Protein AF-A0A800FJ18-F1 (afdb_monomer)

pLDDT: mean 78.9, std 13.73, range [49.97, 97.81]

Structure (mmCIF, N/CA/C/O backbone):
data_AF-A0A800FJ18-F1
#
_entry.id   AF-A0A800FJ18-F1
#
loop_
_atom_site.group_PDB
_atom_site.id
_atom_site.type_symbol
_atom_site.label_atom_id
_atom_site.label_alt_id
_atom_site.label_comp_id
_atom_site.label_asym_id
_atom_site.label_entity_id
_atom_site.label_seq_id
_atom_site.pdbx_PDB_ins_code
_atom_site.Cartn_x
_atom_site.Cartn_y
_atom_site.Cartn_z
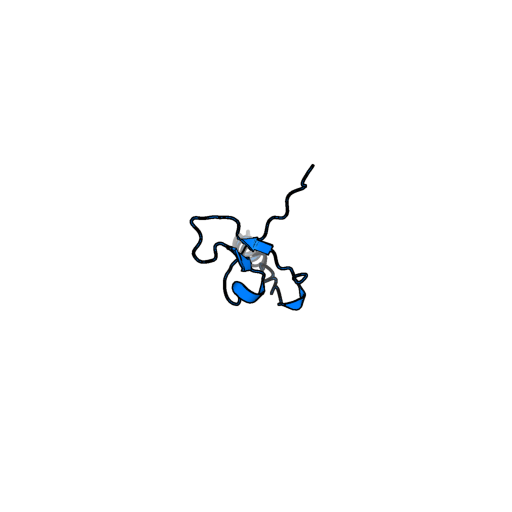_atom_site.occupancy
_atom_site.B_iso_or_equiv
_atom_site.auth_seq_id
_atom_site.auth_comp_id
_atom_site.auth_asym_id
_atom_site.auth_atom_id
_atom_site.pdbx_PDB_model_num
ATOM 1 N N . MET A 1 1 ? 15.429 2.478 -61.201 1.00 49.97 1 MET A N 1
ATOM 2 C CA . MET A 1 1 ? 14.017 2.897 -61.048 1.00 49.97 1 MET A CA 1
ATOM 3 C C . MET A 1 1 ? 13.731 3.077 -59.568 1.00 49.97 1 MET A C 1
ATOM 5 O O . MET A 1 1 ? 14.261 2.323 -58.768 1.00 49.97 1 MET A O 1
ATOM 9 N N . LYS A 1 2 ? 12.999 4.134 -59.206 1.00 64.69 2 LYS A N 1
ATOM 10 C CA . LYS A 1 2 ? 12.699 4.524 -57.821 1.00 64.69 2 LYS A CA 1
ATOM 11 C C . LYS A 1 2 ? 11.945 3.371 -57.143 1.00 64.69 2 LYS A C 1
ATOM 13 O O . LYS A 1 2 ? 10.859 3.039 -57.603 1.00 64.69 2 LYS A O 1
ATOM 18 N N . HIS A 1 3 ? 12.527 2.751 -56.114 1.00 62.66 3 HIS A N 1
ATOM 19 C CA . HIS A 1 3 ? 11.904 1.665 -55.347 1.00 62.66 3 HIS A CA 1
ATOM 20 C C . HIS A 1 3 ? 11.335 2.218 -54.026 1.00 62.66 3 HIS A C 1
ATOM 22 O O . HIS A 1 3 ? 11.969 2.063 -52.982 1.00 62.66 3 HIS A O 1
ATOM 28 N N . PRO A 1 4 ? 10.148 2.864 -54.030 1.00 61.62 4 PRO A N 1
ATOM 29 C CA . PRO A 1 4 ? 9.523 3.383 -52.807 1.00 61.62 4 PRO A CA 1
ATOM 30 C C . PRO A 1 4 ? 9.199 2.267 -51.800 1.00 61.62 4 PRO A C 1
ATOM 32 O O . PRO A 1 4 ? 9.033 2.524 -50.613 1.00 61.62 4 PRO A O 1
ATOM 35 N N . TRP A 1 5 ? 9.171 1.014 -52.261 1.00 60.19 5 TRP A N 1
ATOM 36 C CA . TRP A 1 5 ? 8.922 -0.160 -51.433 1.00 60.19 5 TRP A CA 1
ATOM 37 C C . TRP A 1 5 ? 10.046 -0.484 -50.447 1.00 60.19 5 TRP A C 1
ATOM 39 O O . TRP A 1 5 ? 9.770 -1.008 -49.372 1.00 60.19 5 TRP A O 1
ATOM 49 N N . VAL A 1 6 ? 11.291 -0.112 -50.761 1.00 62.19 6 VAL A N 1
ATOM 50 C CA . VAL A 1 6 ? 12.424 -0.314 -49.843 1.00 62.19 6 VAL A CA 1
ATOM 51 C C . VAL A 1 6 ? 12.272 0.572 -48.603 1.00 62.19 6 VAL A C 1
ATOM 53 O O . VAL A 1 6 ? 12.557 0.138 -47.492 1.00 62.19 6 VAL A O 1
ATOM 56 N N . ILE A 1 7 ? 11.751 1.790 -48.778 1.00 65.25 7 ILE A N 1
ATOM 57 C CA . ILE A 1 7 ? 11.530 2.740 -47.680 1.00 65.25 7 ILE A CA 1
ATOM 58 C C . ILE A 1 7 ? 10.385 2.264 -46.775 1.00 65.25 7 ILE A C 1
ATOM 60 O O . I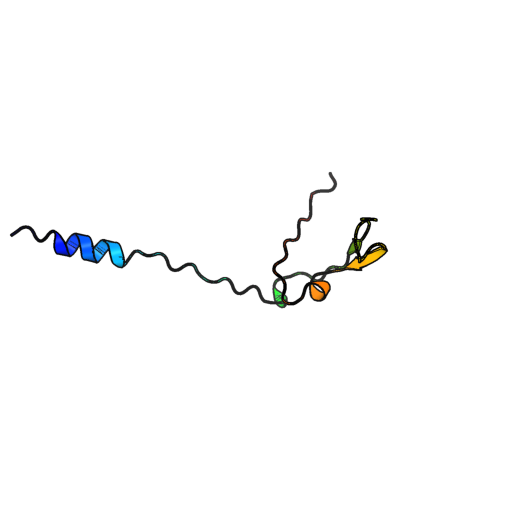LE A 1 7 ? 10.495 2.349 -45.556 1.00 65.25 7 ILE A O 1
ATOM 64 N N . LEU A 1 8 ? 9.314 1.703 -47.351 1.00 64.19 8 LEU A N 1
ATOM 65 C CA . LEU A 1 8 ? 8.190 1.173 -46.573 1.00 64.19 8 LEU A CA 1
ATOM 66 C C . LEU A 1 8 ? 8.605 -0.023 -45.699 1.00 64.19 8 LEU A C 1
ATOM 68 O O . LEU A 1 8 ? 8.146 -0.135 -44.569 1.00 64.19 8 LEU A O 1
ATOM 72 N N . PHE A 1 9 ? 9.511 -0.877 -46.184 1.00 63.62 9 PHE A N 1
ATOM 73 C CA . PHE A 1 9 ? 10.015 -2.029 -45.428 1.00 63.62 9 PHE A CA 1
ATOM 74 C C . PHE A 1 9 ? 10.903 -1.619 -44.239 1.00 63.62 9 PHE A C 1
ATOM 76 O O . PHE A 1 9 ? 10.864 -2.243 -43.182 1.00 63.62 9 PHE A O 1
ATOM 83 N N . LEU A 1 10 ? 11.653 -0.522 -4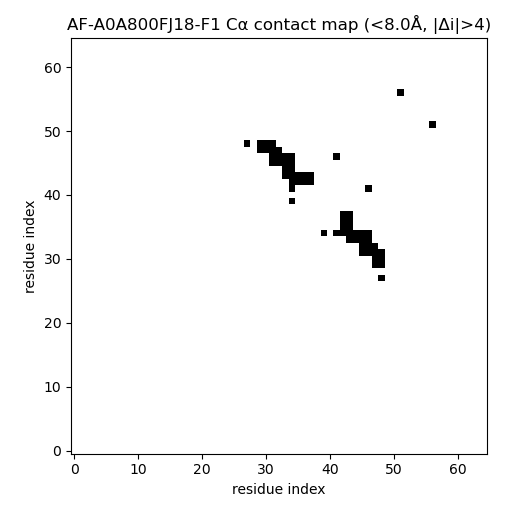4.380 1.00 63.84 10 LEU A N 1
ATOM 84 C CA . LEU A 1 10 ? 12.502 0.036 -43.321 1.00 63.84 10 LEU A CA 1
ATOM 85 C C . LEU A 1 10 ? 11.709 0.641 -42.150 1.00 63.84 10 LEU A C 1
ATOM 87 O O . LEU A 1 10 ? 12.226 0.686 -41.039 1.00 63.84 10 LEU A O 1
ATOM 91 N N . LEU A 1 11 ? 10.458 1.065 -42.356 1.00 66.69 11 LEU A N 1
ATOM 92 C CA . LEU A 1 11 ? 9.620 1.620 -41.283 1.00 66.69 11 LEU A CA 1
ATOM 93 C C . LEU A 1 11 ? 9.021 0.545 -40.360 1.00 66.69 11 LEU A C 1
ATOM 95 O O . LEU A 1 11 ? 8.717 0.844 -39.209 1.00 66.69 11 LEU A O 1
ATOM 99 N N . PHE A 1 12 ? 8.887 -0.703 -40.820 1.00 62.00 12 PHE A N 1
ATOM 100 C CA . PHE A 1 12 ? 8.323 -1.791 -40.006 1.00 62.00 12 PHE A CA 1
ATOM 101 C C . PHE A 1 12 ? 9.318 -2.401 -39.009 1.00 62.00 12 PHE A C 1
ATOM 103 O O . PHE A 1 12 ? 8.899 -3.000 -38.023 1.00 62.00 12 PHE A O 1
ATOM 110 N N . VAL A 1 13 ? 10.625 -2.239 -39.231 1.00 66.25 13 VAL A N 1
ATOM 111 C CA . VAL A 1 13 ? 11.672 -2.838 -38.379 1.00 66.25 13 VAL A CA 1
ATOM 112 C C . VAL A 1 13 ? 12.103 -1.950 -37.207 1.00 66.25 13 VAL A C 1
ATOM 114 O O . VAL A 1 13 ? 12.862 -2.398 -36.357 1.00 66.25 13 VAL A O 1
ATOM 117 N N . PHE A 1 14 ? 11.598 -0.716 -37.126 1.00 63.31 14 PHE A N 1
ATOM 118 C CA . PHE A 1 14 ? 11.853 0.215 -36.018 1.00 63.31 14 PHE A CA 1
ATOM 119 C C . PHE A 1 14 ? 10.719 0.246 -34.979 1.00 63.31 14 PHE A C 1
ATOM 121 O O . PHE A 1 14 ? 10.562 1.234 -34.262 1.00 63.31 14 PHE A O 1
ATOM 128 N N . SER A 1 15 ? 9.920 -0.820 -34.866 1.00 69.88 15 SER A N 1
ATOM 129 C CA . SER A 1 15 ? 9.020 -0.944 -33.717 1.00 69.88 15 SER A CA 1
ATOM 130 C C . SER A 1 15 ? 9.867 -1.214 -32.475 1.00 69.88 15 SER A C 1
ATOM 132 O O . SER A 1 15 ? 10.480 -2.271 -32.356 1.00 69.88 15 SER A O 1
ATOM 134 N N . CYS A 1 16 ? 9.938 -0.230 -31.579 1.00 73.62 16 CYS A N 1
ATOM 135 C CA . CYS A 1 16 ? 10.606 -0.371 -30.292 1.00 73.62 16 CYS A CA 1
ATOM 136 C C . CYS A 1 16 ? 9.919 -1.498 -29.509 1.00 73.62 16 CYS A C 1
ATOM 138 O O . CYS A 1 16 ? 8.701 -1.473 -29.332 1.00 73.62 16 CYS A O 1
ATOM 140 N N . GLU A 1 17 ? 10.681 -2.502 -29.089 1.00 72.88 17 GLU A N 1
ATOM 141 C CA . GLU A 1 17 ? 10.185 -3.535 -28.189 1.00 72.88 17 GLU A CA 1
ATOM 142 C C . GLU A 1 17 ? 10.137 -2.940 -26.778 1.00 72.88 17 GLU A C 1
ATOM 144 O O . GLU A 1 17 ? 11.178 -2.617 -26.198 1.00 72.88 17 GLU A O 1
ATOM 149 N N . ASP A 1 18 ? 8.931 -2.758 -26.235 1.00 70.56 18 ASP A N 1
ATOM 150 C CA . ASP A 1 18 ? 8.768 -2.389 -24.833 1.00 70.56 18 ASP A CA 1
ATOM 151 C C . ASP A 1 18 ? 9.334 -3.522 -23.978 1.00 70.56 18 ASP A C 1
ATOM 153 O O . ASP A 1 18 ? 8.754 -4.608 -23.875 1.00 70.56 18 ASP A O 1
ATOM 157 N N . LYS A 1 19 ? 10.498 -3.281 -23.368 1.00 75.12 19 LYS A N 1
ATOM 158 C CA . LYS A 1 19 ? 11.079 -4.221 -22.414 1.00 75.12 19 LYS A CA 1
ATOM 159 C C . LYS A 1 19 ? 10.090 -4.394 -21.270 1.00 75.12 19 LYS A C 1
ATOM 161 O O . LYS A 1 19 ? 9.876 -3.469 -20.487 1.00 75.12 19 LYS A O 1
ATOM 166 N N . LYS A 1 20 ? 9.503 -5.585 -21.159 1.00 68.62 20 LYS A N 1
ATOM 167 C CA . LYS A 1 20 ? 8.736 -5.958 -19.974 1.00 68.62 20 LYS A CA 1
ATOM 168 C C . LYS A 1 20 ? 9.700 -6.006 -18.797 1.00 68.62 20 LYS A C 1
ATOM 170 O O . LYS A 1 20 ? 10.526 -6.907 -18.699 1.00 68.62 20 LYS A O 1
ATOM 175 N N . VAL A 1 21 ? 9.619 -4.999 -17.937 1.00 69.38 21 VAL A N 1
ATOM 176 C CA . VAL A 1 21 ? 10.253 -5.044 -16.625 1.00 69.38 21 VAL A CA 1
ATOM 177 C C . VAL A 1 21 ? 9.384 -5.961 -15.777 1.00 69.38 21 VAL A C 1
ATOM 179 O O . VAL A 1 21 ? 8.295 -5.575 -15.353 1.00 69.38 21 VAL A O 1
ATOM 182 N N . GLU A 1 22 ? 9.824 -7.202 -15.599 1.00 66.94 22 GLU A N 1
ATOM 183 C CA . GLU A 1 22 ? 9.236 -8.081 -14.595 1.00 66.94 22 GLU A CA 1
ATOM 184 C C . GLU A 1 22 ? 9.737 -7.608 -13.235 1.00 66.94 22 GLU A C 1
ATOM 186 O O . GLU A 1 22 ? 10.899 -7.809 -12.894 1.00 66.94 22 GLU A O 1
ATOM 191 N N . ILE A 1 23 ? 8.873 -6.904 -12.503 1.00 65.25 23 ILE A N 1
ATOM 192 C CA . ILE A 1 23 ? 9.148 -6.527 -11.120 1.00 65.25 23 ILE A CA 1
ATOM 193 C C . ILE A 1 23 ? 8.940 -7.782 -10.270 1.00 65.25 23 ILE A C 1
ATOM 195 O O . ILE A 1 23 ? 7.816 -8.276 -10.156 1.00 65.25 23 ILE A O 1
ATOM 199 N N . GLY A 1 24 ? 10.027 -8.320 -9.726 1.00 64.44 24 GLY A N 1
ATOM 200 C CA . GLY A 1 24 ? 10.007 -9.450 -8.805 1.00 64.44 24 GLY A CA 1
ATOM 201 C C . GLY A 1 24 ? 9.739 -9.009 -7.367 1.00 64.44 24 GLY A C 1
ATOM 202 O O . GLY A 1 24 ? 9.949 -7.855 -7.000 1.00 64.44 24 GLY A O 1
ATOM 203 N N . ASP A 1 25 ? 9.328 -9.943 -6.506 1.00 62.09 25 ASP A N 1
ATOM 204 C CA . ASP A 1 25 ? 9.097 -9.668 -5.076 1.00 62.09 25 ASP A CA 1
ATOM 205 C C . ASP A 1 25 ? 10.350 -9.130 -4.355 1.00 62.09 25 ASP A C 1
ATOM 207 O O . ASP A 1 25 ? 10.236 -8.431 -3.349 1.00 62.09 25 ASP A O 1
ATOM 211 N N . SER A 1 26 ? 11.549 -9.424 -4.874 1.00 65.50 26 SER A N 1
ATOM 212 C CA . SER A 1 26 ? 12.825 -8.897 -4.372 1.00 65.50 26 SER A CA 1
ATOM 213 C C . SER A 1 26 ? 13.031 -7.406 -4.629 1.00 65.50 26 SER A C 1
ATOM 215 O O . SER A 1 26 ? 13.915 -6.808 -4.018 1.00 65.50 26 SER A O 1
ATOM 217 N N . ASP A 1 27 ? 12.252 -6.815 -5.533 1.00 67.19 27 ASP A N 1
ATOM 218 C CA . ASP A 1 27 ? 12.456 -5.441 -5.996 1.00 67.19 27 ASP A CA 1
ATOM 219 C C . ASP A 1 27 ? 11.786 -4.413 -5.075 1.00 67.19 27 ASP A C 1
ATOM 221 O O . ASP A 1 27 ? 12.001 -3.208 -5.216 1.00 67.19 27 ASP A O 1
ATOM 225 N N . PHE A 1 28 ? 11.002 -4.876 -4.095 1.00 70.12 28 PHE A N 1
ATOM 226 C CA . PHE A 1 28 ? 10.380 -4.030 -3.086 1.00 70.12 28 PHE A CA 1
ATOM 227 C C . PHE A 1 28 ? 11.048 -4.213 -1.728 1.00 70.12 28 PHE A C 1
ATOM 229 O O . PHE A 1 28 ? 11.075 -5.307 -1.164 1.00 70.12 28 PHE A O 1
ATOM 236 N N . THR A 1 29 ? 11.509 -3.108 -1.138 1.00 76.06 29 THR A N 1
ATOM 237 C CA . THR A 1 29 ? 11.857 -3.091 0.284 1.00 76.06 29 THR A CA 1
ATOM 238 C C . THR A 1 29 ? 10.609 -3.464 1.090 1.00 76.06 29 THR A C 1
ATOM 240 O O . THR A 1 29 ? 9.580 -2.800 0.936 1.00 76.06 29 THR A O 1
ATOM 243 N N . PRO A 1 30 ? 10.650 -4.496 1.948 1.00 83.06 30 PRO A N 1
ATOM 244 C CA . PRO A 1 30 ? 9.503 -4.854 2.765 1.00 83.06 30 PRO A CA 1
ATOM 245 C C . PRO A 1 30 ? 9.182 -3.714 3.734 1.00 83.06 30 PRO A C 1
ATOM 247 O O . PRO A 1 30 ? 10.045 -3.245 4.475 1.00 83.06 30 PRO A O 1
ATOM 250 N N . PHE A 1 31 ? 7.924 -3.280 3.738 1.00 89.38 31 PHE A N 1
ATOM 251 C CA . PHE A 1 31 ? 7.409 -2.290 4.677 1.00 89.38 31 PHE A CA 1
ATOM 252 C C . PHE A 1 31 ? 6.029 -2.700 5.181 1.00 89.38 31 PHE A C 1
ATOM 254 O O . PHE A 1 31 ? 5.280 -3.409 4.504 1.00 89.38 31 PHE A O 1
ATOM 261 N N . LEU A 1 32 ? 5.694 -2.208 6.368 1.00 92.81 32 LEU A N 1
ATOM 262 C CA . LEU A 1 32 ? 4.362 -2.282 6.948 1.00 92.81 32 LEU A CA 1
ATOM 263 C C . LEU A 1 32 ? 3.948 -0.876 7.365 1.00 92.81 32 LEU A C 1
ATOM 265 O O . LEU A 1 32 ? 4.720 -0.152 7.993 1.00 92.81 32 LEU A O 1
ATOM 269 N N . VAL A 1 33 ? 2.730 -0.488 7.001 1.00 93.25 33 VAL A N 1
ATOM 270 C CA . VAL A 1 33 ? 2.116 0.779 7.402 1.00 93.25 33 VAL A CA 1
ATOM 271 C C . VAL A 1 33 ? 0.764 0.510 8.043 1.00 93.25 33 VAL A C 1
ATOM 273 O O . VAL A 1 33 ? 0.035 -0.394 7.635 1.00 93.25 33 VAL A O 1
ATOM 276 N N . LYS A 1 34 ? 0.414 1.309 9.051 1.00 96.69 34 LYS A N 1
ATOM 277 C CA . LYS A 1 34 ? -0.917 1.263 9.652 1.00 96.69 34 LYS A CA 1
ATOM 278 C C . LYS A 1 34 ? -1.910 1.998 8.762 1.00 96.69 34 LYS A C 1
ATOM 280 O O . LYS A 1 34 ? -1.707 3.166 8.439 1.00 96.69 34 LYS A O 1
ATOM 285 N N . ASP A 1 35 ? -3.009 1.339 8.428 1.00 95.94 35 ASP A N 1
ATOM 286 C CA . ASP A 1 35 ? -4.115 1.972 7.721 1.00 95.94 35 ASP A CA 1
ATOM 287 C C . ASP A 1 35 ? -4.876 2.922 8.659 1.00 95.94 35 ASP A C 1
ATOM 289 O O . ASP A 1 35 ? -5.516 2.499 9.627 1.00 95.94 35 ASP A O 1
ATOM 293 N N . LEU A 1 36 ? -4.793 4.220 8.375 1.00 96.50 36 LEU A N 1
ATOM 294 C CA . LEU A 1 36 ? -5.480 5.276 9.120 1.00 96.50 36 LEU A CA 1
ATOM 295 C C . LEU A 1 36 ? -6.758 5.767 8.425 1.00 96.50 36 LEU A C 1
ATOM 297 O O . LEU A 1 36 ? -7.406 6.675 8.942 1.00 96.50 36 LEU A O 1
ATOM 301 N N . ASN A 1 37 ? -7.144 5.189 7.284 1.00 95.00 37 ASN A N 1
ATOM 302 C CA . ASN A 1 37 ? -8.350 5.580 6.564 1.00 95.00 37 ASN A CA 1
ATOM 303 C C . ASN A 1 37 ? -9.592 4.889 7.167 1.00 95.00 37 ASN A C 1
ATOM 305 O O . ASN A 1 37 ? -9.765 3.687 6.962 1.00 95.00 37 ASN A O 1
ATOM 309 N N . PRO A 1 38 ? -10.505 5.609 7.851 1.00 97.25 38 PRO A N 1
ATOM 310 C CA . PRO A 1 38 ? -11.678 5.008 8.499 1.00 97.25 38 PRO A CA 1
ATOM 311 C C . PRO A 1 38 ? -12.682 4.397 7.515 1.00 97.25 38 PRO A C 1
ATOM 313 O O . PRO A 1 38 ? -13.504 3.576 7.908 1.00 97.25 38 PRO A O 1
ATOM 316 N N . ASN A 1 39 ? -12.610 4.770 6.235 1.00 97.81 39 ASN A N 1
ATOM 317 C CA . ASN A 1 39 ? -13.470 4.223 5.186 1.00 97.81 39 ASN A CA 1
ATOM 318 C C . ASN A 1 39 ? -12.882 2.962 4.534 1.00 97.81 39 ASN A C 1
ATOM 320 O O . ASN A 1 39 ? -13.477 2.400 3.616 1.00 97.81 39 ASN A O 1
ATOM 324 N N . SER A 1 40 ? -11.696 2.533 4.963 1.00 94.81 40 SER A N 1
ATOM 325 C CA . SER A 1 40 ? -11.029 1.360 4.423 1.00 94.81 40 SER A CA 1
ATOM 326 C C . SER A 1 40 ? -11.507 0.077 5.099 1.00 94.81 40 SER A C 1
ATOM 328 O O . SER A 1 40 ? -11.659 0.007 6.318 1.00 94.81 40 SER A O 1
ATOM 330 N N . SER A 1 41 ? -11.644 -0.996 4.316 1.00 95.38 41 SER A N 1
ATOM 331 C CA . SER A 1 41 ? -11.901 -2.350 4.839 1.00 95.38 41 SER A CA 1
ATOM 332 C C . SER A 1 41 ? -10.780 -2.886 5.748 1.00 95.38 41 SER A C 1
ATOM 334 O O . SER A 1 41 ? -10.976 -3.855 6.486 1.00 95.38 41 SER A O 1
ATOM 336 N N . THR A 1 42 ? -9.603 -2.256 5.705 1.00 95.50 42 THR A N 1
ATOM 337 C CA . THR A 1 42 ? -8.428 -2.597 6.514 1.00 95.50 42 THR A CA 1
ATOM 338 C C . THR A 1 42 ? -8.125 -1.578 7.605 1.00 95.50 42 THR A C 1
ATOM 340 O O . THR A 1 42 ? -7.047 -1.645 8.192 1.00 95.50 42 THR A O 1
ATOM 343 N N . TYR A 1 43 ? -9.064 -0.681 7.929 1.00 97.44 43 TYR A N 1
ATOM 344 C CA . TYR A 1 43 ? -8.857 0.358 8.936 1.00 97.44 43 TYR A CA 1
A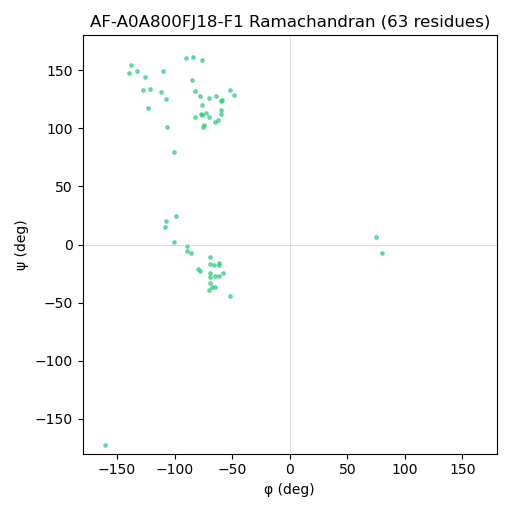TOM 345 C C . TYR A 1 43 ? -8.268 -0.190 10.247 1.00 97.44 43 TYR A C 1
ATOM 347 O O . TYR A 1 43 ? -8.763 -1.162 10.825 1.00 97.44 43 TYR A O 1
ATOM 355 N N . GLY A 1 44 ? -7.186 0.441 10.707 1.00 97.38 44 GLY A N 1
ATOM 356 C CA . GLY A 1 44 ? -6.477 0.098 11.936 1.00 97.38 44 GLY A CA 1
ATOM 357 C C . GLY A 1 44 ? -5.520 -1.093 11.836 1.00 97.38 44 GLY A C 1
ATOM 358 O O . GLY A 1 44 ? -4.788 -1.328 12.797 1.00 97.38 44 GLY A O 1
ATOM 359 N N . LYS A 1 45 ? -5.491 -1.819 10.712 1.00 96.62 45 LYS A N 1
ATOM 360 C CA . LYS A 1 45 ? -4.588 -2.958 10.482 1.00 96.62 45 LYS A CA 1
ATOM 361 C C . LYS A 1 45 ? -3.271 -2.513 9.850 1.00 96.62 45 LYS A C 1
ATOM 363 O O . LYS A 1 45 ? -3.185 -1.447 9.243 1.00 96.62 45 LYS A O 1
ATOM 368 N N . GLU A 1 46 ? -2.256 -3.361 9.977 1.00 96.19 46 GLU A N 1
ATOM 369 C CA . GLU A 1 46 ? -1.007 -3.223 9.231 1.00 96.19 46 GLU A CA 1
ATOM 370 C C . GLU A 1 46 ? -1.165 -3.807 7.826 1.00 96.19 46 GLU A C 1
ATOM 372 O O . GLU A 1 46 ? -1.684 -4.913 7.650 1.00 96.19 46 GLU A O 1
ATOM 377 N N . VAL A 1 47 ? -0.724 -3.051 6.824 1.00 93.62 47 VAL A N 1
ATOM 378 C CA . VAL A 1 47 ? -0.738 -3.439 5.412 1.00 93.62 47 VAL A CA 1
ATOM 379 C C . VAL A 1 47 ? 0.622 -3.147 4.783 1.00 93.62 47 VAL A C 1
ATOM 381 O O . VAL A 1 47 ? 1.322 -2.217 5.175 1.00 93.62 47 VAL A O 1
ATOM 384 N N . GLY A 1 48 ? 1.000 -3.947 3.792 1.00 90.50 48 GLY A N 1
ATOM 385 C CA . GLY A 1 48 ? 2.274 -3.833 3.084 1.00 90.50 48 GLY A CA 1
ATOM 386 C C . GLY A 1 48 ? 2.220 -4.552 1.738 1.00 90.50 48 GLY A C 1
ATOM 387 O O . GLY A 1 48 ? 1.144 -5.021 1.354 1.00 90.50 48 GLY A O 1
ATOM 388 N N . PRO A 1 49 ? 3.349 -4.676 1.023 1.00 89.25 49 PRO A N 1
ATOM 389 C CA . PRO A 1 49 ? 3.394 -5.288 -0.305 1.00 89.25 49 PRO A CA 1
ATOM 390 C C . PRO A 1 49 ? 2.739 -6.670 -0.387 1.00 89.25 49 PRO A C 1
ATOM 392 O O . PRO A 1 49 ? 1.910 -6.918 -1.261 1.00 89.25 49 PRO A O 1
ATOM 395 N N . SER A 1 50 ? 3.003 -7.537 0.593 1.00 87.31 50 SER A N 1
ATOM 396 C CA . SER A 1 50 ? 2.440 -8.892 0.649 1.00 87.31 50 SER A CA 1
ATOM 397 C C . SER A 1 50 ? 0.910 -8.930 0.746 1.00 87.31 50 SER A C 1
ATOM 399 O O . SER A 1 50 ? 0.290 -9.875 0.263 1.00 87.31 50 SER A O 1
ATOM 401 N N . PHE A 1 51 ? 0.274 -7.897 1.311 1.00 89.62 51 PHE A N 1
ATOM 402 C CA . PHE A 1 51 ? -1.188 -7.803 1.387 1.00 89.62 51 PHE A CA 1
ATOM 403 C C . PHE A 1 51 ? -1.834 -7.679 -0.004 1.00 89.62 51 PHE A C 1
ATOM 405 O O . PHE A 1 51 ? -2.978 -8.089 -0.209 1.00 89.62 51 PHE A O 1
ATOM 412 N N . TYR A 1 52 ? -1.101 -7.129 -0.974 1.00 87.25 52 TYR A N 1
ATOM 413 C CA . TYR A 1 52 ? -1.573 -6.873 -2.333 1.00 87.25 52 TYR A CA 1
ATOM 414 C C . TYR A 1 52 ? -0.967 -7.824 -3.370 1.00 87.25 52 TYR A C 1
ATOM 416 O O . TYR A 1 52 ? -0.996 -7.526 -4.563 1.00 87.25 52 TYR A O 1
ATOM 424 N N . PHE A 1 53 ? -0.446 -8.975 -2.937 1.00 85.62 53 PHE A N 1
ATOM 425 C CA . PHE A 1 53 ? 0.171 -9.953 -3.828 1.00 85.62 53 PHE A CA 1
ATOM 426 C C . PHE A 1 53 ? -0.740 -10.319 -5.015 1.00 85.62 53 PHE A C 1
ATOM 428 O O . PHE A 1 53 ? -1.938 -10.570 -4.853 1.00 85.62 53 PHE A O 1
ATOM 435 N N . GLY A 1 54 ? -0.168 -10.316 -6.222 1.00 84.94 54 GLY A N 1
ATOM 436 C CA . GLY A 1 54 ? -0.889 -10.577 -7.472 1.00 84.94 54 GLY A CA 1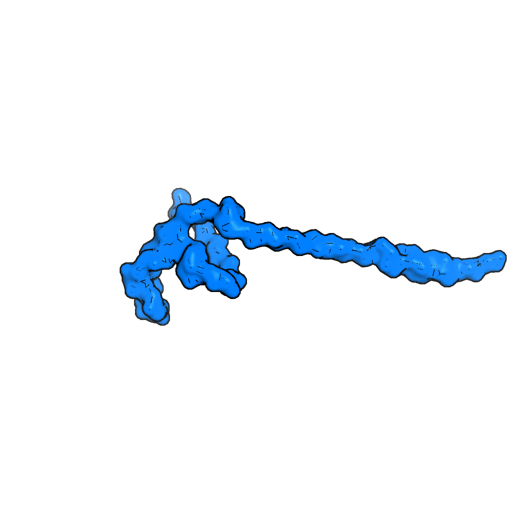
ATOM 437 C C . GLY A 1 54 ? -1.776 -9.428 -7.971 1.00 84.94 54 GLY A C 1
ATOM 438 O O . GLY A 1 54 ? -2.511 -9.610 -8.941 1.00 84.94 54 GLY A O 1
ATOM 439 N N . LYS A 1 55 ? -1.732 -8.250 -7.337 1.00 87.06 55 LYS A N 1
ATOM 440 C CA . LYS A 1 55 ? -2.452 -7.050 -7.782 1.00 87.06 55 LYS A CA 1
ATOM 441 C C . LYS A 1 55 ? -1.482 -5.997 -8.304 1.00 87.06 55 LYS A C 1
ATOM 443 O O . LYS A 1 55 ? -0.367 -5.861 -7.813 1.00 87.06 55 LYS A O 1
ATOM 448 N N . VAL A 1 56 ? -1.945 -5.203 -9.267 1.00 86.75 56 VAL A N 1
ATOM 449 C CA . VAL A 1 56 ? -1.234 -3.994 -9.698 1.00 86.75 56 VAL A CA 1
ATOM 450 C C . VAL A 1 56 ? -1.463 -2.906 -8.654 1.00 86.75 56 VAL A C 1
ATOM 452 O O . VAL A 1 56 ? -2.607 -2.534 -8.385 1.00 86.75 56 VAL A O 1
ATOM 455 N N . VAL A 1 57 ? -0.380 -2.415 -8.059 1.00 86.06 57 VAL A N 1
ATOM 456 C CA . VAL A 1 57 ? -0.398 -1.440 -6.964 1.00 86.06 57 VAL A CA 1
ATOM 457 C C . 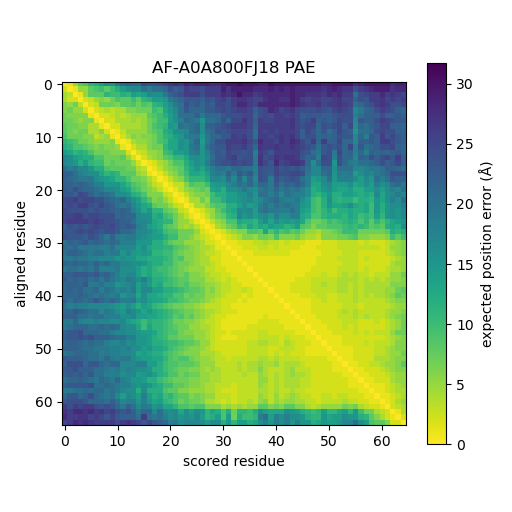VAL A 1 57 ? 0.706 -0.407 -7.140 1.00 86.06 57 VAL A C 1
ATOM 459 O O 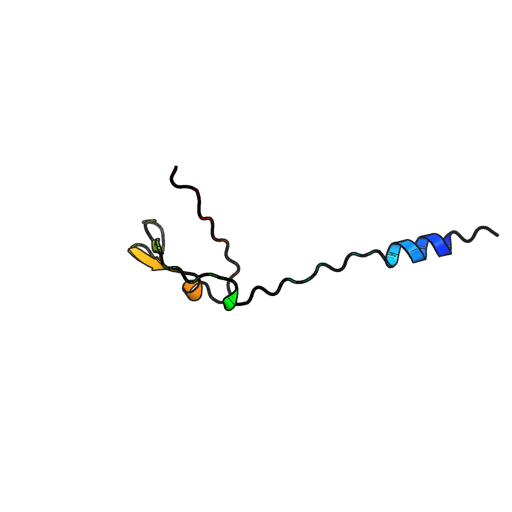. VAL A 1 57 ? 1.773 -0.708 -7.665 1.00 86.06 57 VAL A O 1
ATOM 462 N N . ALA A 1 58 ? 0.437 0.816 -6.691 1.00 86.81 58 ALA A N 1
ATOM 463 C CA . ALA A 1 58 ? 1.409 1.898 -6.654 1.00 86.81 58 ALA A CA 1
ATOM 464 C C . ALA A 1 58 ? 1.561 2.383 -5.211 1.00 86.81 58 ALA A C 1
ATOM 466 O O . ALA A 1 58 ? 0.566 2.614 -4.521 1.00 86.81 58 ALA A O 1
ATOM 467 N N . TYR A 1 59 ? 2.807 2.553 -4.776 1.00 87.25 59 TYR A N 1
ATOM 468 C CA . TYR A 1 59 ? 3.151 3.104 -3.470 1.00 87.25 59 TYR A CA 1
ATOM 469 C C . TYR A 1 59 ? 3.812 4.463 -3.664 1.00 87.25 59 TYR A C 1
ATOM 471 O O . TYR A 1 59 ? 4.721 4.600 -4.479 1.00 87.25 59 TYR A O 1
ATOM 479 N N . TYR A 1 60 ? 3.354 5.464 -2.916 1.00 86.62 60 TYR A N 1
ATOM 480 C CA . TYR A 1 60 ? 3.915 6.810 -2.939 1.00 86.62 60 TYR A CA 1
ATOM 481 C C . TYR A 1 60 ? 4.341 7.200 -1.526 1.00 86.62 60 TYR A C 1
ATOM 483 O O .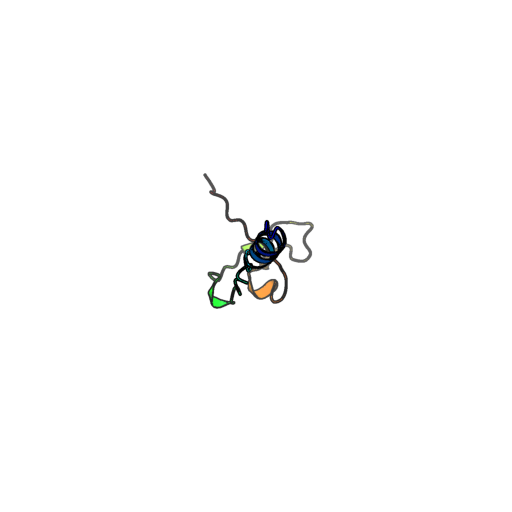 TYR A 1 60 ? 3.506 7.288 -0.625 1.00 86.62 60 TYR A O 1
ATOM 491 N N . PHE A 1 61 ? 5.641 7.428 -1.347 1.00 86.75 61 PHE A N 1
ATOM 492 C CA . PHE A 1 61 ? 6.225 7.929 -0.108 1.00 86.75 61 PHE A CA 1
ATOM 493 C C . PHE A 1 61 ? 6.615 9.387 -0.335 1.00 86.75 61 PHE A C 1
ATOM 495 O O . PHE A 1 61 ? 7.607 9.672 -1.003 1.00 86.75 61 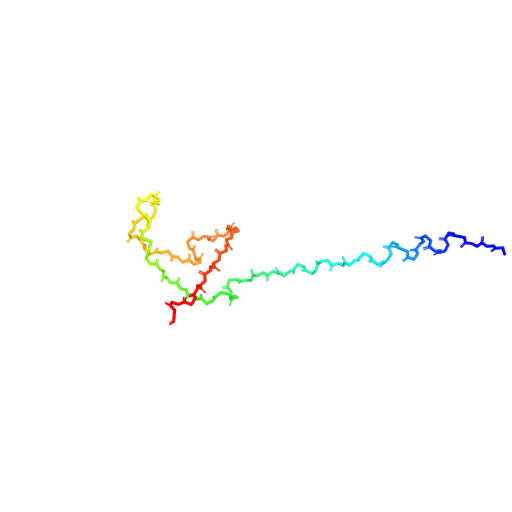PHE A O 1
ATOM 502 N N . GLY A 1 62 ? 5.779 10.305 0.149 1.00 86.00 62 GLY A N 1
ATOM 503 C CA . GLY A 1 62 ? 6.070 11.735 0.103 1.00 86.00 62 GLY A CA 1
ATOM 504 C C . GLY A 1 62 ? 7.094 12.140 1.162 1.00 86.00 62 GLY A C 1
ATOM 505 O O . GLY A 1 62 ? 7.264 11.447 2.165 1.00 86.00 62 GLY A O 1
ATOM 506 N N . ASP A 1 63 ? 7.741 13.280 0.941 1.00 83.12 63 ASP A N 1
ATOM 507 C CA . ASP A 1 63 ? 8.583 13.918 1.949 1.00 83.12 63 ASP A CA 1
ATOM 508 C C . ASP A 1 63 ? 7.690 14.481 3.075 1.00 83.12 63 ASP A C 1
ATOM 510 O O . ASP A 1 63 ? 6.730 15.202 2.771 1.00 83.12 63 ASP A O 1
ATOM 514 N N . PRO A 1 64 ? 7.923 14.135 4.356 1.00 67.69 64 PRO A N 1
ATOM 515 C CA . PRO A 1 64 ? 7.163 14.704 5.465 1.00 67.69 64 PRO A CA 1
ATOM 516 C C . PRO A 1 64 ? 7.452 16.196 5.715 1.00 67.69 64 PRO A C 1
ATOM 518 O O . PRO A 1 64 ? 6.680 16.814 6.455 1.00 67.69 64 PRO A O 1
ATOM 521 N N . GLY A 1 65 ? 8.490 16.770 5.089 1.00 51.44 65 GLY A N 1
ATOM 522 C CA . GLY A 1 65 ? 8.835 18.195 5.169 1.00 51.44 65 GLY A CA 1
ATOM 523 C C . GLY A 1 65 ? 10.253 18.464 5.644 1.00 51.44 65 GLY A C 1
ATOM 524 O O . GLY A 1 65 ? 10.704 17.778 6.590 1.00 51.44 65 GLY A O 1
#

Mean predicted aligned error: 12.14 Å

Foldseek 3Di:
DDDVVVVVVVVVVPPDDDPPPPDDPVNDDWDWDAACDPPDPRHRHIDTPVNQPPHDDDDDDDDPD

Sequence (65 aa):
MKHPWVILFLLFVFSCEDKKVEIGDSDFTPFLVKDLNPNSSTYGKEVGPSFYFGKVVAYYFGDPG

Radius of gyration: 23.23 Å; Cα contacts (8 Å, |Δi|>4): 31; chains: 1; bounding box: 28×29×73 Å

Secondary structure (DSSP, 8-state):
---HHHHHHHHHTT----------GGGS----EE---TTSTTTTSEE-GGGGTTS----------

Solvent-accessible surface area (backbone atoms only — not comparable to full-atom values): 4702 Å² total; per-residue (Å²): 130,92,61,71,65,62,59,60,58,60,63,69,74,68,66,80,77,81,77,80,78,80,81,51,83,85,75,53,84,89,56,77,44,72,35,80,49,84,89,43,99,55,47,74,37,78,45,38,69,78,78,45,67,98,54,94,82,86,87,86,87,76,84,95,122